Protein AF-A0A5S3YL09-F1 (afdb_monomer_lite)

Structure (mmCIF, N/CA/C/O backbone):
data_AF-A0A5S3YL09-F1
#
_entry.id   AF-A0A5S3YL09-F1
#
loop_
_atom_site.group_PDB
_atom_site.id
_atom_site.type_symbol
_atom_site.label_atom_id
_atom_site.label_alt_id
_atom_site.label_comp_id
_atom_site.label_asym_id
_atom_site.label_entity_id
_atom_site.label_seq_id
_atom_site.pdbx_PDB_ins_code
_atom_site.Cartn_x
_atom_site.Cartn_y
_atom_site.Cartn_z
_atom_site.occupancy
_atom_site.B_iso_or_equiv
_atom_site.auth_seq_id
_atom_site.auth_comp_id
_atom_site.auth_asym_id
_atom_site.auth_atom_id
_atom_site.pdbx_PDB_model_num
ATOM 1 N N . GLY A 1 1 ? 34.427 -1.001 -56.779 1.00 74.75 1 GLY A N 1
ATOM 2 C CA . GLY A 1 1 ? 32.995 -0.641 -56.770 1.00 74.75 1 GLY A CA 1
ATOM 3 C C . GLY A 1 1 ? 32.194 -1.539 -55.844 1.00 74.75 1 GLY A C 1
ATOM 4 O O . GLY A 1 1 ? 31.907 -1.128 -54.732 1.00 74.75 1 GLY A O 1
ATOM 5 N N . ALA A 1 2 ? 31.888 -2.770 -56.269 1.00 88.94 2 ALA A N 1
ATOM 6 C CA . ALA A 1 2 ? 30.985 -3.687 -55.558 1.00 88.94 2 ALA A CA 1
ATOM 7 C C . ALA A 1 2 ? 31.378 -3.998 -54.098 1.00 88.94 2 ALA A C 1
ATOM 9 O O . ALA A 1 2 ? 30.552 -3.843 -53.210 1.00 88.94 2 ALA A O 1
ATOM 10 N N . ILE A 1 3 ? 32.646 -4.337 -53.829 1.00 89.50 3 ILE A N 1
ATOM 11 C CA . ILE A 1 3 ? 33.122 -4.682 -52.472 1.00 89.50 3 ILE A CA 1
ATOM 12 C C . ILE A 1 3 ? 32.898 -3.528 -51.481 1.00 89.50 3 ILE A C 1
ATOM 14 O O . ILE A 1 3 ? 32.436 -3.752 -50.367 1.00 89.50 3 ILE A O 1
ATOM 18 N N . ALA A 1 4 ? 33.160 -2.285 -51.895 1.00 90.75 4 ALA A N 1
ATOM 19 C CA . ALA A 1 4 ? 32.954 -1.110 -51.048 1.00 90.75 4 ALA A CA 1
ATOM 20 C C . ALA A 1 4 ? 31.468 -0.902 -50.692 1.00 90.75 4 ALA A C 1
ATOM 22 O O . ALA A 1 4 ? 31.147 -0.564 -49.554 1.00 90.75 4 ALA A O 1
ATOM 23 N N . ILE A 1 5 ? 30.558 -1.163 -51.640 1.00 91.62 5 ILE A N 1
ATOM 24 C CA . ILE A 1 5 ? 29.104 -1.100 -51.418 1.00 91.62 5 ILE A CA 1
ATOM 25 C C . ILE A 1 5 ? 28.663 -2.208 -50.450 1.00 91.62 5 ILE A C 1
ATOM 27 O O . ILE A 1 5 ? 27.920 -1.939 -49.507 1.00 91.62 5 ILE A O 1
ATOM 31 N N . THR A 1 6 ? 29.159 -3.435 -50.634 1.00 93.56 6 THR A N 1
ATOM 32 C CA . THR A 1 6 ? 28.847 -4.576 -49.761 1.00 93.56 6 THR A CA 1
ATOM 33 C C . THR A 1 6 ? 29.330 -4.351 -48.327 1.00 93.56 6 THR A C 1
ATOM 35 O O . THR A 1 6 ? 28.574 -4.588 -47.388 1.00 93.56 6 THR A O 1
ATOM 38 N N . VAL A 1 7 ? 30.549 -3.834 -48.140 1.00 93.94 7 VAL A N 1
ATOM 39 C CA . VAL A 1 7 ? 31.095 -3.515 -46.808 1.00 93.94 7 VAL A CA 1
ATOM 40 C C . VAL A 1 7 ? 30.283 -2.405 -46.134 1.00 93.94 7 VAL A C 1
ATOM 42 O O . VAL A 1 7 ? 29.923 -2.535 -44.966 1.00 93.94 7 VAL A O 1
ATOM 45 N N . GLY A 1 8 ? 29.924 -1.347 -46.867 1.00 91.88 8 GLY A N 1
ATOM 46 C CA . GLY A 1 8 ? 29.081 -0.273 -46.337 1.00 91.88 8 GLY A CA 1
ATOM 47 C C . GLY A 1 8 ? 27.697 -0.757 -45.887 1.00 91.88 8 GLY A C 1
ATOM 48 O O . GLY A 1 8 ? 27.205 -0.334 -44.840 1.00 91.88 8 GLY A O 1
ATOM 49 N N . LEU A 1 9 ? 27.081 -1.679 -46.634 1.00 92.31 9 LEU A N 1
ATOM 50 C CA . LEU A 1 9 ? 25.798 -2.284 -46.265 1.00 92.31 9 LEU A CA 1
ATOM 51 C C . LEU A 1 9 ? 25.922 -3.191 -45.031 1.00 92.31 9 LEU A C 1
ATOM 53 O O . LEU A 1 9 ? 25.087 -3.109 -44.131 1.00 92.31 9 LEU A O 1
ATOM 57 N N . ALA A 1 10 ? 26.980 -4.004 -44.958 1.00 92.62 10 ALA A N 1
ATOM 58 C CA . ALA A 1 10 ? 27.242 -4.878 -43.816 1.00 92.62 10 ALA A CA 1
ATOM 59 C C . ALA A 1 10 ? 27.425 -4.084 -42.511 1.00 92.62 10 ALA A C 1
ATOM 61 O O . ALA A 1 10 ? 26.873 -4.457 -41.476 1.00 92.62 10 ALA A O 1
ATOM 62 N N . LEU A 1 11 ? 28.131 -2.951 -42.564 1.00 92.38 11 LEU A N 1
ATOM 63 C CA . LEU A 1 11 ? 28.315 -2.072 -41.406 1.00 92.38 11 LEU A CA 1
ATOM 64 C C . LEU A 1 11 ? 26.998 -1.437 -40.935 1.00 92.38 11 LEU A C 1
ATOM 66 O O . LEU A 1 11 ? 26.744 -1.394 -39.732 1.00 92.38 11 LEU A O 1
ATOM 70 N N . ARG A 1 12 ? 26.124 -1.001 -41.856 1.00 91.75 12 ARG A N 1
ATOM 71 C CA . ARG A 1 12 ? 24.790 -0.483 -41.490 1.00 91.75 12 ARG A CA 1
ATOM 72 C C . ARG A 1 12 ? 23.913 -1.552 -40.846 1.00 91.75 12 ARG A C 1
ATOM 74 O O . ARG A 1 12 ? 23.262 -1.270 -39.846 1.00 91.75 12 ARG A O 1
ATOM 81 N N . LEU A 1 13 ? 23.907 -2.766 -41.399 1.00 90.81 13 LEU A N 1
ATOM 82 C CA . LEU A 1 13 ? 23.154 -3.891 -40.840 1.00 90.81 13 LEU A CA 1
ATOM 83 C C . LEU A 1 13 ? 23.637 -4.245 -39.431 1.00 90.81 13 LEU A C 1
ATOM 85 O O . LEU A 1 13 ? 22.812 -4.443 -38.545 1.00 90.81 13 LEU A O 1
ATOM 89 N N . ASN A 1 14 ? 24.953 -4.258 -39.205 1.00 88.94 14 ASN A N 1
ATOM 90 C CA . ASN A 1 14 ? 25.517 -4.501 -37.878 1.00 88.94 14 ASN A CA 1
ATOM 91 C C . ASN A 1 14 ? 25.096 -3.406 -36.879 1.00 88.94 14 ASN A C 1
ATOM 93 O O 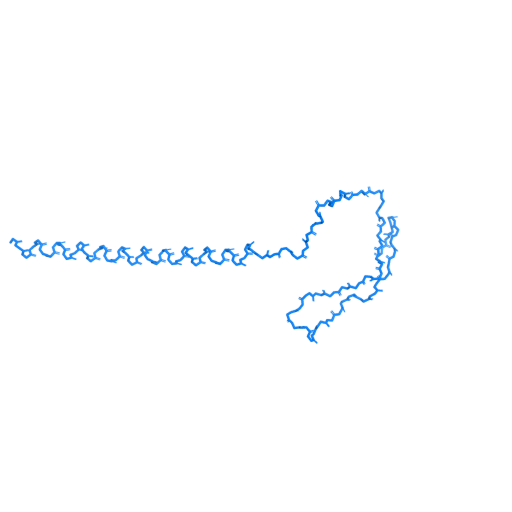. ASN A 1 14 ? 24.618 -3.714 -35.790 1.00 88.94 14 ASN A O 1
ATOM 97 N N . GLY A 1 15 ? 25.159 -2.132 -37.282 1.00 87.25 15 GLY A N 1
ATOM 98 C CA . GLY A 1 15 ? 24.674 -1.021 -36.458 1.00 87.25 15 GLY A CA 1
ATOM 99 C C . GLY A 1 15 ? 23.190 -1.143 -36.088 1.00 87.25 15 GLY A C 1
ATOM 100 O O . GLY A 1 15 ? 22.829 -0.953 -34.928 1.00 87.25 15 GLY A O 1
ATOM 101 N N . MET A 1 16 ? 22.333 -1.528 -37.041 1.00 91.88 16 MET A N 1
ATOM 102 C CA . MET A 1 16 ? 20.907 -1.758 -36.773 1.00 91.88 16 MET A CA 1
ATOM 103 C C . MET A 1 16 ? 20.670 -2.969 -35.865 1.00 91.88 16 MET A C 1
ATOM 105 O O . MET A 1 16 ? 19.814 -2.899 -34.992 1.00 91.88 16 MET A O 1
ATOM 109 N N . ALA A 1 17 ? 21.434 -4.055 -36.016 1.00 90.06 17 ALA A N 1
ATOM 110 C CA . ALA A 1 17 ? 21.318 -5.229 -35.150 1.00 90.06 17 ALA A CA 1
ATOM 111 C C . ALA A 1 17 ? 21.657 -4.903 -33.687 1.00 90.06 17 ALA A C 1
ATOM 113 O O . ALA A 1 17 ? 20.956 -5.349 -32.780 1.00 90.06 17 ALA A O 1
ATOM 114 N N . GLN A 1 18 ? 22.690 -4.083 -33.460 1.00 88.44 18 GLN A N 1
ATOM 115 C CA . GLN A 1 18 ? 23.010 -3.580 -32.124 1.00 88.44 18 GLN A CA 1
ATOM 116 C C . GLN A 1 18 ? 21.863 -2.729 -31.571 1.00 88.44 18 GLN A C 1
ATOM 118 O O . GLN A 1 18 ? 21.408 -2.985 -30.462 1.00 88.44 18 GLN A O 1
ATOM 123 N N . TRP A 1 19 ? 21.338 -1.773 -32.347 1.00 90.19 19 TRP A N 1
ATOM 124 C CA . TRP A 1 19 ? 20.205 -0.943 -31.917 1.00 90.19 19 TRP A CA 1
ATOM 125 C C . TRP A 1 19 ? 18.961 -1.775 -31.556 1.00 90.19 19 TRP A C 1
ATOM 127 O O . TRP A 1 19 ? 18.363 -1.553 -30.508 1.00 90.19 19 TRP A O 1
ATOM 137 N N . ILE A 1 20 ? 18.629 -2.796 -32.356 1.00 92.50 20 ILE A N 1
ATOM 138 C CA . ILE A 1 20 ? 17.505 -3.710 -32.088 1.00 92.50 20 ILE A CA 1
ATOM 139 C C . ILE A 1 20 ? 17.690 -4.457 -30.759 1.00 92.50 20 ILE A C 1
ATOM 141 O O . ILE A 1 20 ? 16.723 -4.639 -30.023 1.00 92.50 20 ILE A O 1
ATOM 145 N N . MET A 1 21 ? 18.913 -4.877 -30.421 1.00 92.19 21 MET A N 1
ATOM 146 C CA . MET A 1 21 ? 19.190 -5.536 -29.140 1.00 92.19 21 MET A CA 1
ATOM 147 C C . MET A 1 21 ? 18.883 -4.619 -27.946 1.00 92.19 21 MET A C 1
ATOM 149 O O . MET A 1 21 ? 18.274 -5.067 -26.970 1.00 92.19 21 MET A O 1
ATOM 153 N N . TRP A 1 22 ? 19.265 -3.341 -28.033 1.00 88.81 22 TRP A N 1
ATOM 154 C CA . TRP A 1 22 ? 18.955 -2.346 -27.002 1.00 88.81 22 TRP A CA 1
ATOM 155 C C . TRP A 1 22 ? 17.449 -2.092 -26.887 1.00 88.81 22 TRP A C 1
ATOM 157 O O . TRP A 1 22 ? 16.926 -2.061 -25.775 1.00 88.81 22 TRP A O 1
ATOM 167 N N . GLU A 1 23 ? 16.743 -2.006 -28.013 1.00 95.31 23 GLU A N 1
ATOM 168 C CA . GLU A 1 23 ? 15.292 -1.789 -28.036 1.00 95.31 23 GLU A CA 1
ATOM 169 C C . GLU A 1 23 ? 14.522 -2.960 -27.405 1.00 95.31 23 GLU A C 1
ATOM 171 O O . GLU A 1 23 ? 13.646 -2.762 -26.565 1.00 95.31 23 GLU A O 1
ATOM 176 N N . ILE A 1 24 ? 14.890 -4.201 -27.747 1.00 94.62 24 ILE A N 1
ATOM 177 C CA . ILE A 1 24 ? 14.291 -5.407 -27.156 1.00 94.62 24 ILE A CA 1
ATOM 178 C C . ILE A 1 24 ? 14.544 -5.450 -25.644 1.00 94.62 24 ILE A C 1
ATOM 180 O O . ILE A 1 24 ? 13.646 -5.802 -24.880 1.00 94.62 24 ILE A O 1
ATOM 184 N N . SER A 1 25 ? 15.744 -5.069 -25.202 1.00 93.31 25 SER A N 1
ATOM 185 C CA . SER A 1 25 ? 16.086 -5.037 -23.775 1.00 93.31 25 SER A CA 1
ATOM 186 C C . SER A 1 25 ? 15.224 -4.023 -23.017 1.00 93.31 25 SER A C 1
ATOM 188 O O . SER A 1 25 ? 14.622 -4.375 -22.003 1.00 93.31 25 SER A O 1
ATOM 190 N N . GLY A 1 26 ? 15.082 -2.804 -23.551 1.00 95.44 26 GLY A N 1
ATOM 191 C CA . GLY A 1 26 ? 14.214 -1.775 -22.972 1.00 95.44 26 GLY A CA 1
ATOM 192 C C . GLY A 1 26 ? 12.736 -2.178 -22.965 1.00 95.44 26 GLY A C 1
ATOM 193 O O . GLY A 1 26 ? 12.026 -1.930 -21.991 1.00 95.44 26 GLY A O 1
ATOM 194 N N . LEU A 1 27 ? 12.262 -2.863 -24.010 1.00 96.19 27 LEU A N 1
ATOM 195 C CA . LEU A 1 27 ? 10.902 -3.402 -24.049 1.00 96.19 27 LEU A CA 1
ATOM 196 C C . LEU A 1 27 ? 10.656 -4.387 -22.896 1.00 96.19 27 LEU A C 1
ATOM 198 O O . LEU A 1 27 ? 9.652 -4.264 -22.193 1.00 96.19 27 LEU A O 1
ATOM 202 N N . PHE A 1 28 ? 11.563 -5.343 -22.680 1.00 95.56 28 PHE A N 1
ATOM 203 C CA . PHE A 1 28 ? 11.423 -6.319 -21.597 1.00 95.56 28 PHE A CA 1
ATOM 204 C C . PHE A 1 28 ? 11.523 -5.682 -20.206 1.00 95.56 28 PHE A C 1
ATOM 206 O O . PHE A 1 28 ? 10.761 -6.067 -19.320 1.00 95.56 28 PHE A O 1
ATOM 213 N N . GLU A 1 29 ? 12.389 -4.685 -20.015 1.00 95.75 29 GLU A N 1
ATOM 214 C CA . GLU A 1 29 ? 12.480 -3.924 -18.760 1.00 95.75 29 GLU A CA 1
ATOM 215 C C . GLU A 1 29 ? 11.174 -3.178 -18.446 1.00 95.75 29 GLU A C 1
ATOM 217 O O . GLU A 1 29 ? 10.655 -3.253 -17.328 1.00 95.75 29 GLU A O 1
ATOM 222 N N . ASN A 1 30 ? 10.593 -2.513 -19.447 1.00 94.62 30 ASN A N 1
ATOM 223 C CA . ASN A 1 30 ? 9.324 -1.804 -19.300 1.00 94.62 30 ASN A CA 1
ATOM 224 C C . ASN A 1 30 ? 8.171 -2.764 -18.978 1.00 94.62 30 ASN A C 1
ATOM 226 O O . ASN A 1 30 ? 7.365 -2.484 -18.090 1.00 94.62 30 ASN A O 1
ATOM 230 N N . ILE A 1 31 ? 8.106 -3.917 -19.653 1.00 94.81 31 ILE A N 1
ATOM 231 C CA . ILE A 1 31 ? 7.105 -4.954 -19.359 1.00 94.81 31 ILE A CA 1
ATOM 232 C C . ILE A 1 31 ? 7.269 -5.472 -17.926 1.00 94.81 31 ILE A C 1
ATOM 234 O O . ILE A 1 31 ? 6.274 -5.582 -17.209 1.00 94.81 31 ILE A O 1
ATOM 238 N N . GLY A 1 32 ? 8.503 -5.752 -17.497 1.00 92.62 32 GLY A N 1
ATOM 239 C CA . GLY A 1 32 ? 8.799 -6.177 -16.127 1.00 92.62 32 GLY A CA 1
ATOM 240 C C . GLY A 1 32 ? 8.335 -5.146 -15.099 1.00 92.62 32 GLY A C 1
ATOM 241 O O . GLY A 1 32 ? 7.610 -5.480 -14.165 1.00 92.62 32 GLY A O 1
ATOM 242 N N . THR A 1 33 ? 8.646 -3.873 -15.339 1.00 94.00 33 THR A N 1
ATOM 243 C CA . THR A 1 33 ? 8.250 -2.760 -14.465 1.00 94.00 33 THR A CA 1
ATOM 244 C C . THR A 1 33 ? 6.731 -2.633 -14.345 1.00 94.00 33 THR A C 1
ATOM 246 O O . THR A 1 33 ? 6.205 -2.459 -13.245 1.00 94.00 33 THR A O 1
ATOM 249 N N . VAL A 1 34 ? 5.997 -2.748 -15.456 1.00 93.19 34 VAL A N 1
ATOM 250 C CA . VAL A 1 34 ? 4.526 -2.708 -15.441 1.00 93.19 34 VAL A CA 1
ATOM 251 C C . VAL A 1 34 ? 3.953 -3.913 -14.694 1.00 93.19 34 VAL A C 1
ATOM 253 O O . VAL A 1 34 ? 3.033 -3.747 -13.891 1.00 93.19 34 VAL A O 1
ATOM 256 N N . ALA A 1 35 ? 4.496 -5.112 -14.917 1.00 90.50 35 ALA A N 1
ATOM 257 C CA . ALA A 1 35 ? 4.055 -6.323 -14.230 1.00 90.50 35 ALA A CA 1
ATOM 258 C C . ALA A 1 35 ? 4.262 -6.229 -12.706 1.00 90.50 35 ALA A C 1
ATOM 260 O O . ALA A 1 35 ? 3.354 -6.550 -11.934 1.00 90.50 35 ALA A O 1
ATOM 261 N N . ASP A 1 36 ? 5.413 -5.723 -12.264 1.00 87.12 36 ASP A N 1
ATOM 262 C CA . ASP A 1 36 ?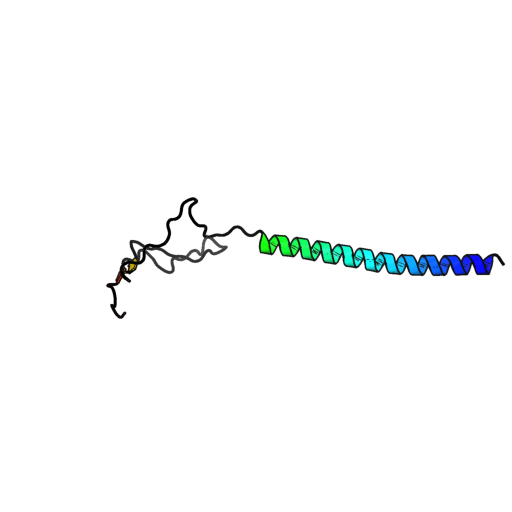 5.715 -5.508 -10.845 1.00 87.12 36 ASP A CA 1
ATOM 263 C C . ASP A 1 36 ? 4.860 -4.395 -10.228 1.00 87.12 36 ASP A C 1
ATOM 265 O O . ASP A 1 36 ? 4.344 -4.531 -9.109 1.00 87.12 36 ASP A O 1
ATOM 269 N N . GLY A 1 37 ? 4.641 -3.314 -10.982 1.00 88.62 37 GLY A N 1
ATOM 270 C CA . GLY A 1 37 ? 3.737 -2.232 -10.605 1.00 88.62 37 GLY A CA 1
ATOM 271 C C . GLY A 1 37 ? 2.316 -2.742 -10.377 1.00 88.62 37 GLY A C 1
ATOM 272 O O . GLY A 1 37 ? 1.719 -2.459 -9.338 1.00 88.62 37 GLY A O 1
ATOM 273 N N . MET A 1 38 ? 1.799 -3.571 -11.286 1.00 89.81 38 MET A N 1
ATOM 274 C CA . MET A 1 38 ? 0.481 -4.195 -11.154 1.00 89.81 38 MET A CA 1
ATOM 275 C C . MET A 1 38 ? 0.402 -5.098 -9.914 1.00 89.81 38 MET A C 1
ATOM 277 O O . MET A 1 38 ? -0.518 -4.961 -9.114 1.00 89.81 38 MET A O 1
ATOM 281 N N . ASN A 1 39 ? 1.397 -5.957 -9.673 1.00 86.06 39 ASN A N 1
ATOM 282 C CA . ASN A 1 39 ? 1.434 -6.814 -8.476 1.00 86.06 39 ASN A CA 1
ATOM 283 C C . ASN A 1 39 ? 1.433 -6.029 -7.149 1.00 86.06 39 ASN A C 1
ATOM 285 O O . ASN A 1 39 ? 0.981 -6.538 -6.115 1.00 86.06 39 ASN A O 1
ATOM 289 N N . THR A 1 40 ? 1.952 -4.803 -7.161 1.00 85.06 40 THR A N 1
ATOM 290 C CA . THR A 1 40 ? 2.004 -3.932 -5.981 1.00 85.06 40 THR A CA 1
ATOM 291 C C . THR A 1 40 ? 0.715 -3.129 -5.815 1.00 85.06 40 THR A C 1
ATOM 293 O O . THR A 1 40 ? 0.164 -3.079 -4.716 1.00 85.06 40 THR A O 1
ATOM 296 N N . LEU A 1 41 ? 0.211 -2.535 -6.899 1.00 84.62 41 LEU A N 1
ATOM 297 C CA . LEU A 1 41 ? -0.933 -1.618 -6.884 1.00 84.62 41 LEU A CA 1
ATOM 298 C C . LEU A 1 41 ? -2.292 -2.326 -6.914 1.00 84.62 41 LEU A C 1
ATOM 300 O O . LEU A 1 41 ? -3.286 -1.747 -6.487 1.00 84.62 41 LEU A O 1
ATOM 304 N N . SER A 1 42 ? -2.360 -3.568 -7.391 1.00 83.88 42 SER A N 1
ATOM 305 C CA . SER A 1 42 ? -3.618 -4.319 -7.511 1.00 83.88 42 SER A CA 1
ATOM 306 C C . SER A 1 42 ? -3.961 -5.154 -6.277 1.00 83.88 42 SER A C 1
ATOM 308 O O . SER A 1 42 ? -4.870 -5.983 -6.333 1.00 83.88 42 SER A O 1
ATOM 310 N N . ARG A 1 43 ? -3.254 -4.977 -5.153 1.00 81.88 43 ARG A N 1
ATOM 311 C CA . ARG A 1 43 ? -3.596 -5.697 -3.922 1.00 81.88 43 ARG A CA 1
ATOM 312 C C . ARG A 1 43 ? -4.948 -5.207 -3.391 1.00 81.88 43 ARG A C 1
ATOM 314 O O . ARG A 1 43 ? -5.115 -3.999 -3.227 1.00 81.88 43 ARG A O 1
ATOM 321 N N . PRO A 1 44 ? -5.900 -6.113 -3.106 1.00 82.31 44 PRO A N 1
ATOM 322 C CA . PRO A 1 44 ? -7.182 -5.716 -2.549 1.00 82.31 44 PRO A CA 1
ATOM 323 C C . PRO A 1 44 ? -6.974 -5.056 -1.184 1.00 82.31 44 PRO A C 1
ATOM 325 O O . PRO A 1 44 ? -6.137 -5.488 -0.389 1.00 82.31 44 PRO A O 1
ATOM 328 N N . LEU A 1 45 ? -7.747 -4.005 -0.922 1.00 83.00 45 LEU A N 1
ATOM 329 C CA . LEU A 1 45 ? -7.791 -3.360 0.384 1.00 83.00 45 LEU A CA 1
ATOM 330 C C . LEU A 1 45 ? -8.400 -4.333 1.399 1.00 83.00 45 LEU A C 1
ATOM 332 O O . LEU A 1 45 ? -9.506 -4.831 1.205 1.00 83.00 45 LEU A O 1
ATOM 336 N N . ASP A 1 46 ? -7.675 -4.591 2.486 1.00 84.81 46 ASP A N 1
ATOM 337 C CA . ASP A 1 46 ? -8.137 -5.474 3.564 1.00 84.81 46 ASP A CA 1
ATOM 338 C C . ASP A 1 46 ? -9.257 -4.844 4.410 1.00 84.81 46 ASP A C 1
ATOM 340 O O . ASP A 1 46 ? -10.042 -5.562 5.029 1.00 84.81 46 ASP A O 1
ATOM 344 N N . ILE A 1 47 ? -9.314 -3.510 4.458 1.00 87.62 47 ILE A N 1
ATOM 345 C CA . ILE A 1 47 ? -10.305 -2.730 5.200 1.00 87.62 47 ILE A CA 1
ATOM 346 C C . ILE A 1 47 ? -10.925 -1.750 4.211 1.00 87.62 47 ILE A C 1
ATOM 348 O O . ILE A 1 47 ? -10.228 -0.904 3.654 1.00 87.62 47 ILE A O 1
ATOM 352 N N . VAL A 1 48 ? -12.224 -1.898 3.980 1.00 92.25 48 VAL A N 1
ATOM 353 C CA . VAL A 1 48 ? -13.004 -1.059 3.070 1.00 92.25 48 VAL A CA 1
ATOM 354 C C . VAL A 1 48 ? -14.216 -0.512 3.801 1.00 92.25 48 VAL A C 1
ATOM 356 O O . VAL A 1 48 ? -14.784 -1.184 4.667 1.00 92.25 48 VAL A O 1
ATOM 359 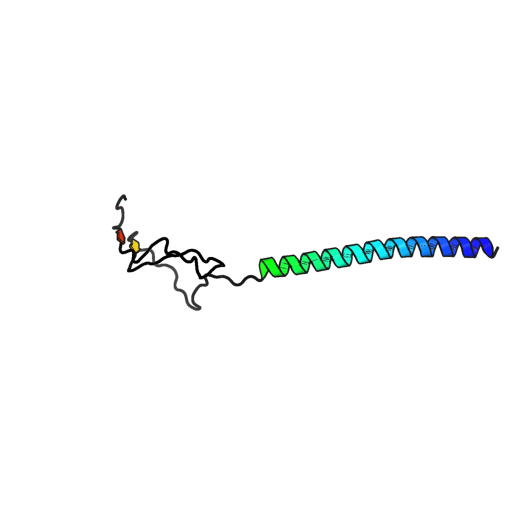N N . ASP A 1 49 ? -14.620 0.696 3.431 1.00 91.56 49 ASP A N 1
ATOM 360 C CA . ASP A 1 49 ? -15.866 1.267 3.916 1.00 91.56 49 ASP A CA 1
ATOM 361 C C . ASP A 1 49 ? -17.063 0.469 3.391 1.00 91.56 49 ASP A C 1
ATOM 363 O O . ASP A 1 49 ? -17.042 -0.135 2.313 1.00 91.56 49 ASP A O 1
ATOM 367 N N . GLN A 1 50 ? -18.148 0.489 4.156 1.00 92.25 50 GLN A N 1
ATOM 368 C CA . GLN A 1 50 ? -19.438 0.022 3.663 1.00 92.25 50 GLN A CA 1
ATOM 369 C C . GLN A 1 50 ? -19.947 0.982 2.576 1.00 92.25 50 GLN A C 1
ATOM 371 O O . GLN A 1 50 ? -19.679 2.180 2.634 1.00 92.25 50 GLN A O 1
ATOM 376 N N . GLN A 1 51 ? -20.727 0.482 1.609 1.00 90.44 51 GLN A N 1
ATOM 377 C CA . GLN A 1 51 ? -21.213 1.272 0.458 1.00 90.44 51 GLN A CA 1
ATOM 378 C C . GLN A 1 51 ? -21.889 2.600 0.835 1.00 90.44 51 GLN A C 1
ATOM 380 O O . GLN A 1 51 ? -21.855 3.549 0.059 1.00 90.44 51 GLN A O 1
ATOM 385 N N . THR A 1 52 ? -22.494 2.673 2.018 1.00 92.31 52 THR A N 1
ATOM 386 C CA . THR A 1 52 ? -23.148 3.872 2.549 1.00 92.31 52 THR A CA 1
ATOM 387 C C . THR A 1 52 ? -22.655 4.178 3.962 1.00 92.31 52 THR A C 1
ATOM 389 O O . THR A 1 52 ? -23.461 4.409 4.865 1.00 92.31 52 THR A O 1
ATOM 392 N N . ALA A 1 53 ? -21.340 4.104 4.186 1.00 93.38 53 ALA A N 1
ATOM 393 C CA . ALA A 1 53 ? -20.745 4.442 5.474 1.00 93.38 53 ALA A CA 1
ATOM 394 C C . ALA A 1 53 ? -21.079 5.906 5.843 1.00 93.38 53 ALA A C 1
ATOM 396 O O . ALA A 1 53 ? -20.734 6.821 5.089 1.00 93.38 53 ALA A O 1
ATOM 397 N N . PRO A 1 54 ? -21.778 6.157 6.964 1.00 91.81 54 PRO A N 1
ATOM 398 C CA . PRO A 1 54 ? -22.049 7.516 7.407 1.00 91.81 54 PRO A CA 1
ATOM 399 C C . PRO A 1 54 ? -20.754 8.183 7.878 1.00 91.81 54 PRO A C 1
ATOM 401 O O . PRO A 1 54 ? -19.818 7.514 8.319 1.00 91.81 54 PRO A O 1
ATOM 404 N N . GLN A 1 55 ? -20.711 9.517 7.843 1.00 92.31 55 GLN A N 1
ATOM 405 C CA . GLN A 1 55 ? -19.633 10.236 8.516 1.00 92.31 55 GLN A CA 1
ATOM 406 C C . GLN A 1 55 ? -19.665 9.955 10.019 1.00 92.31 55 GLN A C 1
ATOM 408 O O . GLN A 1 55 ? -20.732 9.832 10.624 1.00 92.31 55 GLN A O 1
ATOM 413 N N . LEU A 1 56 ? -18.480 9.874 10.620 1.00 91.00 56 LEU A N 1
ATOM 414 C CA . LEU A 1 56 ? -18.345 9.697 12.057 1.00 91.00 56 LEU A CA 1
ATOM 415 C C . LEU A 1 56 ? -18.901 10.929 12.791 1.00 91.00 56 LEU A C 1
ATOM 417 O O . LEU A 1 56 ? -18.314 12.008 12.740 1.00 91.00 56 LEU A O 1
ATOM 421 N N . ASP A 1 57 ? -20.020 10.754 13.492 1.00 88.50 57 ASP A N 1
ATOM 422 C CA . ASP A 1 57 ? -20.633 11.784 14.337 1.00 88.50 57 ASP A CA 1
ATOM 423 C C . ASP A 1 57 ? -19.917 11.842 15.697 1.00 88.50 57 ASP A C 1
ATOM 425 O O . ASP A 1 57 ? -20.208 11.083 16.628 1.00 88.50 57 ASP A O 1
ATOM 429 N N . PHE A 1 58 ? -18.915 12.715 15.797 1.00 86.69 58 PHE A N 1
ATOM 430 C CA . PHE A 1 58 ? -18.109 12.875 17.004 1.00 86.69 58 PHE A CA 1
ATOM 431 C C . PHE A 1 58 ? -18.795 13.804 18.019 1.00 86.69 58 PHE A C 1
ATOM 433 O O . PHE A 1 58 ? -18.759 15.025 17.879 1.00 86.69 58 PHE A O 1
ATOM 440 N N . LYS A 1 59 ? -19.386 13.227 19.076 1.00 85.25 59 LYS A N 1
ATOM 441 C CA . LYS A 1 59 ? -20.065 13.992 20.149 1.00 85.25 59 LYS A CA 1
ATOM 442 C C . LYS A 1 59 ? -19.262 14.112 21.436 1.00 85.25 59 LYS A C 1
ATOM 444 O O . LYS A 1 59 ? -19.220 15.171 22.051 1.00 85.25 59 LYS A O 1
ATOM 449 N N . ALA A 1 60 ? -18.663 13.013 21.874 1.00 82.50 60 ALA A N 1
ATOM 450 C CA . ALA A 1 60 ? -17.885 12.935 23.100 1.00 82.50 60 ALA A CA 1
ATOM 451 C C . ALA A 1 60 ? -16.797 11.877 22.913 1.00 82.50 60 ALA A C 1
ATOM 453 O O . ALA A 1 60 ? -17.063 10.833 22.323 1.00 82.50 60 ALA A O 1
ATOM 454 N N . GLY A 1 61 ? -15.589 12.128 23.424 1.00 89.62 61 GLY A N 1
ATOM 455 C CA . GLY A 1 61 ? -14.429 11.231 23.302 1.00 89.62 61 GLY A CA 1
ATOM 456 C C . GLY A 1 61 ? -14.516 9.962 24.157 1.00 89.62 61 GLY A C 1
ATOM 457 O O . GLY A 1 61 ? -13.541 9.600 24.806 1.00 89.62 61 GLY A O 1
ATOM 458 N N . LYS A 1 62 ? -15.690 9.330 24.221 1.00 92.62 62 LYS A N 1
ATOM 459 C CA . LYS A 1 62 ? -15.897 8.036 24.869 1.00 92.62 62 LYS A CA 1
ATOM 460 C C . LYS A 1 62 ? -15.325 6.939 23.970 1.00 92.62 62 LYS A C 1
ATOM 462 O O . LYS A 1 62 ? -15.574 6.953 22.766 1.00 92.62 62 LYS A O 1
ATOM 467 N N . ILE 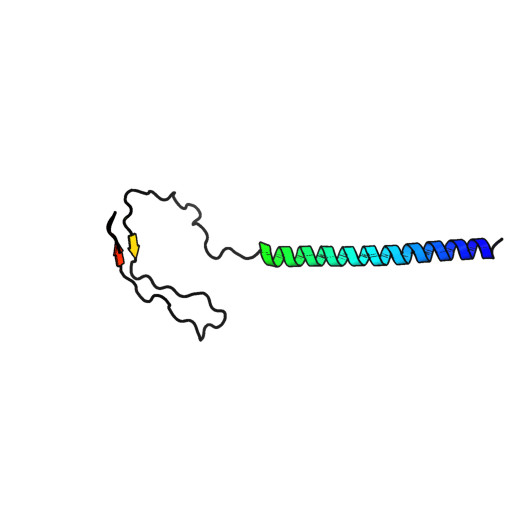A 1 63 ? -14.603 5.986 24.553 1.00 92.88 63 ILE A N 1
ATOM 468 C CA . ILE A 1 63 ? -14.068 4.825 23.833 1.00 92.88 63 ILE A CA 1
ATOM 469 C C . ILE A 1 63 ? -14.561 3.563 24.536 1.00 92.88 63 ILE A C 1
ATOM 471 O O . ILE A 1 63 ? -14.376 3.414 25.743 1.00 92.88 63 ILE A O 1
ATOM 475 N N . ASP A 1 64 ? -15.178 2.660 23.779 1.00 94.62 64 ASP A N 1
ATOM 476 C CA . ASP A 1 64 ? -15.639 1.364 24.267 1.00 94.62 64 ASP A CA 1
ATOM 477 C C . ASP A 1 64 ? -15.020 0.244 23.424 1.00 94.62 64 ASP A C 1
ATOM 479 O O . ASP A 1 64 ? -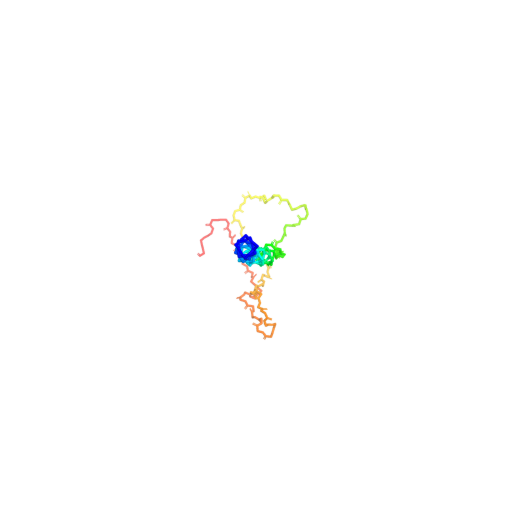15.199 0.190 22.207 1.00 94.62 64 ASP A O 1
ATOM 483 N N . PHE A 1 65 ? -14.313 -0.667 24.084 1.00 96.31 65 PHE A N 1
ATOM 484 C CA . PHE A 1 65 ? -13.958 -1.976 23.547 1.00 96.31 65 PHE A CA 1
ATOM 485 C C . PHE A 1 65 ? -14.985 -2.982 24.066 1.00 96.31 65 PHE A C 1
ATOM 487 O O . PHE A 1 65 ? -15.184 -3.076 25.278 1.00 96.31 65 PHE A O 1
ATOM 494 N N . CYS A 1 66 ? -15.631 -3.717 23.162 1.00 96.56 66 CYS A N 1
ATOM 495 C CA . CYS A 1 66 ? -16.726 -4.634 23.480 1.00 96.56 66 CYS A CA 1
ATOM 496 C C . CYS A 1 66 ? -16.403 -6.023 22.923 1.00 96.56 66 CYS A C 1
ATOM 498 O O . CYS A 1 66 ? -16.536 -6.246 21.720 1.00 96.56 66 CYS A O 1
ATOM 500 N N . ASN A 1 67 ? -15.997 -6.949 23.795 1.00 96.44 67 ASN A N 1
ATOM 501 C CA . ASN A 1 67 ? -15.559 -8.305 23.442 1.00 96.44 67 ASN A CA 1
ATOM 502 C C . ASN A 1 67 ? -14.541 -8.326 22.284 1.00 96.44 67 ASN A C 1
ATOM 504 O O . ASN A 1 67 ? -14.598 -9.166 21.382 1.00 96.44 67 ASN A O 1
ATOM 508 N N . THR A 1 68 ? -13.614 -7.369 22.280 1.00 95.31 68 THR A N 1
ATOM 509 C CA . THR A 1 68 ? -12.694 -7.167 21.162 1.00 95.31 68 THR A CA 1
ATOM 510 C C . THR A 1 68 ? -11.576 -8.204 21.199 1.00 95.31 68 THR A C 1
ATOM 512 O O . THR A 1 68 ? -10.841 -8.306 22.178 1.00 95.31 68 THR A O 1
ATOM 515 N N . THR A 1 69 ? -11.407 -8.941 20.103 1.00 94.88 69 THR A N 1
ATOM 516 C CA . THR A 1 69 ? -10.302 -9.891 19.900 1.00 94.88 69 THR A CA 1
ATOM 517 C C . THR A 1 69 ? -9.496 -9.460 18.683 1.00 94.88 69 THR A C 1
ATOM 519 O O . THR A 1 69 ? -10.067 -9.081 17.660 1.00 94.88 69 THR A O 1
ATOM 522 N N . PHE A 1 70 ? -8.169 -9.493 18.783 1.00 93.19 70 PHE A N 1
ATOM 523 C CA . PHE A 1 70 ? -7.273 -9.048 17.720 1.00 93.19 70 PHE A CA 1
ATOM 524 C C . PHE A 1 70 ? -6.092 -10.000 17.545 1.00 93.19 70 PHE A C 1
ATOM 526 O O . PHE A 1 70 ? -5.419 -10.375 18.506 1.00 93.19 70 PHE A O 1
ATOM 533 N N . ALA A 1 71 ? -5.796 -10.323 16.288 1.00 92.69 71 ALA A N 1
ATOM 534 C CA . ALA A 1 71 ? -4.617 -11.067 15.876 1.00 92.69 71 ALA A CA 1
ATOM 535 C C . ALA A 1 71 ? -4.079 -10.493 14.559 1.00 92.69 71 ALA A C 1
ATOM 537 O O . ALA A 1 71 ? -4.845 -10.140 13.661 1.00 92.69 71 ALA A O 1
ATOM 538 N N . TYR A 1 72 ? -2.755 -10.450 14.406 1.00 89.56 72 TYR A N 1
ATOM 539 C CA . TYR A 1 72 ? -2.149 -10.121 13.117 1.00 89.56 72 TYR A CA 1
ATOM 540 C C . TYR A 1 72 ? -2.375 -11.255 12.110 1.00 89.56 72 TYR A C 1
ATOM 542 O O . TYR A 1 72 ? -2.193 -12.432 12.439 1.00 89.56 72 TYR A O 1
ATOM 550 N N . LYS A 1 73 ? -2.697 -10.911 10.855 1.00 82.88 73 LYS A N 1
ATOM 551 C CA . LYS A 1 73 ? -2.719 -11.886 9.755 1.00 82.88 73 LYS A CA 1
ATOM 552 C C . LYS A 1 73 ? -1.319 -12.490 9.594 1.00 82.88 73 LYS A C 1
ATOM 554 O O . LYS A 1 73 ? -0.366 -11.800 9.238 1.00 82.88 73 LYS A O 1
ATOM 559 N N . ARG A 1 74 ? -1.193 -13.791 9.859 1.00 82.19 74 ARG A N 1
ATOM 560 C CA . ARG A 1 74 ? 0.026 -14.581 9.642 1.00 82.19 74 ARG A CA 1
ATOM 561 C C . ARG A 1 74 ? -0.206 -15.554 8.493 1.00 82.19 74 ARG A C 1
ATOM 563 O O . ARG A 1 74 ? -1.301 -16.083 8.351 1.00 82.19 74 ARG A O 1
ATOM 570 N N . LYS A 1 75 ? 0.832 -15.797 7.685 1.00 75.50 75 LYS A N 1
ATOM 571 C CA . LYS A 1 75 ? 0.777 -16.767 6.574 1.00 75.50 75 LYS A CA 1
ATOM 572 C C . LYS A 1 75 ? 0.596 -18.210 7.059 1.00 75.50 75 LYS A C 1
ATOM 574 O O . LYS A 1 75 ? 0.056 -19.030 6.330 1.00 75.50 75 LYS A O 1
ATOM 579 N N . ASP A 1 76 ? 1.059 -18.502 8.272 1.00 79.75 76 ASP A N 1
ATOM 580 C CA . ASP A 1 76 ? 0.931 -19.809 8.909 1.00 79.75 76 ASP A CA 1
ATOM 581 C C . ASP A 1 76 ? -0.259 -19.804 9.877 1.00 79.75 76 ASP A C 1
ATOM 583 O O . ASP A 1 76 ? -0.188 -19.228 10.968 1.00 79.75 76 ASP A O 1
ATOM 587 N N . ALA A 1 77 ? -1.355 -20.438 9.454 1.00 67.75 77 ALA A N 1
ATOM 588 C CA . ALA A 1 77 ? -2.580 -20.556 10.241 1.00 67.75 77 ALA A CA 1
ATOM 589 C C . ALA A 1 77 ? -2.368 -21.347 11.544 1.00 67.75 77 ALA A C 1
ATOM 591 O O . ALA A 1 77 ? -3.029 -21.065 12.539 1.00 67.75 77 ALA A O 1
ATOM 592 N N . ALA A 1 78 ? -1.395 -22.267 11.593 1.00 71.38 78 ALA A N 1
ATOM 593 C CA . ALA A 1 78 ? -1.104 -23.060 12.791 1.00 71.38 78 ALA A CA 1
ATOM 594 C C . ALA A 1 78 ? -0.405 -22.250 13.900 1.00 71.38 78 ALA A C 1
ATOM 596 O O . ALA A 1 78 ? -0.244 -22.734 15.018 1.00 71.38 78 ALA A O 1
ATOM 597 N N . ARG A 1 79 ? 0.017 -21.012 13.606 1.00 70.56 79 ARG A N 1
ATOM 598 C CA . ARG A 1 79 ? 0.689 -20.096 14.544 1.00 70.56 79 ARG A CA 1
ATOM 599 C C . ARG A 1 79 ? -0.061 -18.779 14.733 1.00 70.56 79 ARG A C 1
ATOM 601 O O . ARG A 1 79 ? 0.545 -17.778 15.150 1.00 70.56 79 ARG A O 1
ATOM 608 N N . GLN A 1 80 ? -1.351 -18.747 14.399 1.00 76.00 80 GLN A N 1
ATOM 609 C CA . GLN A 1 80 ? -2.207 -17.633 14.785 1.00 76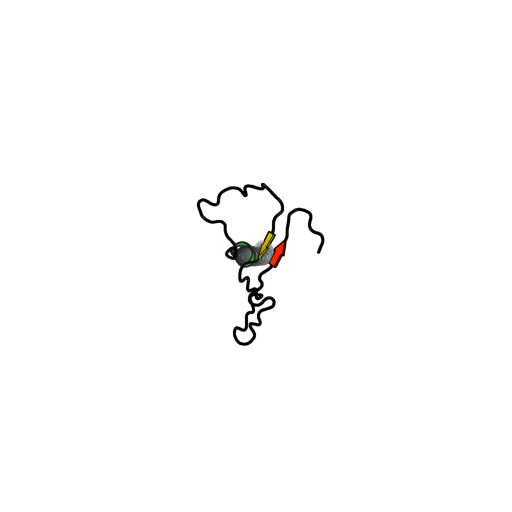.00 80 GLN A CA 1
ATOM 610 C C . GLN A 1 80 ? -2.327 -17.605 16.309 1.00 76.00 80 GLN A C 1
ATOM 612 O O . GLN A 1 80 ? -2.741 -18.572 16.937 1.00 76.00 80 GLN A O 1
ATOM 617 N N . HIS A 1 81 ? -1.910 -16.488 16.896 1.00 87.38 81 HIS A N 1
ATOM 618 C CA . HIS A 1 81 ? -2.022 -16.225 18.320 1.00 87.38 81 HIS A CA 1
ATOM 619 C C . HIS A 1 81 ? -2.706 -14.875 18.491 1.00 87.38 81 HIS A C 1
ATOM 621 O O . HIS A 1 81 ? -2.290 -13.892 17.866 1.00 87.38 81 HIS A O 1
ATOM 627 N N . ASN A 1 82 ? -3.757 -14.851 19.306 1.00 91.38 82 ASN A N 1
ATOM 628 C CA . ASN A 1 82 ? -4.464 -13.626 19.647 1.00 91.38 82 ASN A CA 1
ATOM 629 C C . ASN A 1 82 ? -3.529 -12.745 20.478 1.00 91.38 82 ASN A C 1
ATOM 631 O O . ASN A 1 82 ? -2.969 -13.190 21.473 1.00 91.38 82 ASN A O 1
ATOM 635 N N . VAL A 1 83 ? -3.344 -11.501 20.045 1.00 93.56 83 VAL A N 1
ATOM 636 C CA . VAL A 1 83 ? -2.604 -10.485 20.806 1.00 93.56 83 VAL A CA 1
ATOM 637 C C . VAL A 1 83 ? -3.517 -9.870 21.861 1.00 93.56 83 VAL A C 1
ATOM 639 O O . VAL A 1 83 ? -3.086 -9.593 22.975 1.00 93.56 83 VAL A O 1
ATOM 642 N N . ILE A 1 84 ? -4.784 -9.674 21.504 1.00 95.25 84 ILE A N 1
ATOM 643 C CA . ILE A 1 84 ? -5.844 -9.265 22.419 1.00 95.25 84 ILE A CA 1
ATOM 644 C C . ILE A 1 84 ? -6.908 -10.348 22.358 1.00 95.25 84 ILE A C 1
ATOM 646 O O . ILE A 1 84 ? -7.339 -10.705 21.260 1.00 95.25 84 ILE A O 1
ATOM 650 N N . ASP A 1 85 ? -7.333 -10.837 23.516 1.00 94.94 85 ASP A N 1
ATOM 651 C CA . ASP A 1 85 ? -8.374 -11.852 23.631 1.00 94.94 85 ASP A CA 1
ATOM 652 C C . ASP A 1 85 ? -9.506 -11.330 24.519 1.00 94.94 85 ASP A C 1
ATOM 654 O O . ASP A 1 85 ? -9.287 -10.998 25.684 1.00 94.94 85 ASP A O 1
ATOM 658 N N . ASN A 1 86 ? -10.702 -11.206 23.938 1.00 95.88 86 ASN A N 1
ATOM 659 C CA . ASN A 1 86 ? -11.936 -10.785 24.609 1.00 95.88 86 ASN A CA 1
ATOM 660 C C . ASN A 1 86 ? -11.824 -9.524 25.505 1.00 95.88 86 ASN A C 1
ATOM 662 O O . ASN A 1 86 ? -12.313 -9.491 26.639 1.00 95.88 86 ASN A O 1
ATOM 666 N N . LEU A 1 87 ? -11.192 -8.462 25.002 1.00 96.44 87 LEU A N 1
ATOM 667 C CA . LEU A 1 87 ? -11.041 -7.209 25.739 1.00 96.44 87 LEU A CA 1
ATOM 668 C C . LEU A 1 87 ? -12.377 -6.470 25.862 1.00 96.44 87 LEU A C 1
ATOM 670 O O . LEU A 1 87 ? -13.021 -6.145 24.864 1.00 96.44 87 LEU A O 1
ATOM 674 N N . ASN A 1 88 ? -12.727 -6.136 27.102 1.00 96.88 88 ASN A N 1
ATOM 675 C CA . ASN A 1 88 ? -13.806 -5.220 27.440 1.00 96.88 88 ASN A CA 1
ATOM 676 C C . ASN A 1 88 ? -13.223 -4.056 28.239 1.00 96.88 88 ASN A C 1
ATOM 678 O O . ASN A 1 88 ? -12.664 -4.262 29.316 1.00 96.88 88 ASN A O 1
ATOM 682 N N . LEU A 1 89 ? -13.316 -2.845 27.695 1.00 95.50 89 LEU A N 1
ATOM 683 C CA . LEU A 1 89 ? -12.750 -1.647 28.309 1.00 95.50 89 LEU A CA 1
ATOM 684 C C . LEU A 1 89 ? -13.620 -0.439 27.987 1.00 95.50 89 LEU A C 1
ATOM 686 O O . LEU A 1 89 ? -13.933 -0.183 26.827 1.00 95.50 89 LEU A O 1
ATOM 690 N N . HIS A 1 90 ? -13.958 0.322 29.020 1.00 95.56 90 HIS A N 1
ATOM 691 C CA . HIS A 1 90 ? -14.765 1.529 28.915 1.00 95.56 90 HIS A CA 1
ATOM 692 C C . HIS A 1 90 ? -13.941 2.721 29.382 1.00 95.56 90 HIS A C 1
ATOM 694 O O . HIS A 1 90 ? -13.503 2.748 30.530 1.00 95.56 90 HIS A O 1
ATOM 700 N N . ILE A 1 91 ? -13.754 3.697 28.499 1.00 93.94 91 ILE A N 1
ATOM 701 C CA . ILE A 1 91 ? -12.973 4.908 28.751 1.00 93.94 91 ILE A CA 1
ATOM 702 C C . ILE A 1 91 ? -13.915 6.103 28.678 1.00 93.94 91 ILE A C 1
ATOM 704 O O . ILE A 1 91 ? -14.554 6.359 27.648 1.00 93.94 91 ILE A O 1
ATOM 708 N N . LYS A 1 92 ? -14.017 6.844 29.780 1.00 93.75 92 LYS A N 1
ATOM 709 C CA . LYS A 1 92 ? -14.858 8.036 29.864 1.00 93.75 92 LYS A CA 1
ATOM 710 C C . LYS A 1 92 ? -14.195 9.218 29.149 1.00 93.75 92 LYS A C 1
ATOM 712 O O . LYS A 1 92 ? -12.969 9.301 29.077 1.00 93.75 92 LYS A O 1
ATOM 717 N N . PRO A 1 93 ? -14.988 10.189 28.667 1.00 93.25 93 PRO A N 1
ATOM 718 C CA . PRO A 1 93 ? -14.437 11.408 28.088 1.00 93.25 93 PRO A CA 1
ATOM 719 C C . PRO A 1 93 ? -13.488 12.121 29.064 1.00 93.25 93 PRO A C 1
ATOM 721 O O . PRO A 1 93 ? -13.876 12.440 30.187 1.00 93.25 93 PRO A O 1
ATOM 724 N N . GLY A 1 94 ? -12.251 12.379 28.629 1.00 91.25 94 GLY A N 1
ATOM 725 C CA . GLY A 1 94 ? -11.228 13.067 29.428 1.00 91.25 94 GLY A CA 1
ATOM 726 C C . GLY A 1 94 ? -10.545 12.213 30.504 1.00 91.25 94 GLY A C 1
ATOM 727 O O . GLY A 1 94 ? -9.728 12.741 31.260 1.00 91.25 94 GLY A O 1
ATOM 728 N N . GLU A 1 95 ? -10.854 10.917 30.584 1.00 91.81 95 GLU A N 1
ATOM 729 C CA . GLU A 1 95 ? -10.182 9.979 31.484 1.00 91.81 95 GLU A CA 1
ATOM 730 C C . GLU A 1 95 ? -8.721 9.769 31.059 1.00 91.81 95 GLU A C 1
ATOM 732 O O . GLU A 1 95 ? -8.415 9.634 29.874 1.00 91.81 95 GLU A O 1
ATOM 737 N N . LYS A 1 96 ? -7.808 9.776 32.035 1.00 86.50 96 LYS A N 1
ATOM 738 C CA . LYS A 1 96 ? -6.390 9.465 31.825 1.00 86.50 96 LYS A CA 1
ATOM 739 C C . LYS A 1 96 ? -6.150 8.013 32.225 1.00 86.50 96 LYS A C 1
ATOM 741 O O . LYS A 1 96 ? -6.549 7.635 33.325 1.00 86.50 96 LYS A O 1
ATOM 746 N N . ILE A 1 97 ? -5.498 7.254 31.348 1.00 80.69 97 ILE A N 1
ATOM 747 C CA . ILE A 1 97 ? -5.152 5.835 31.521 1.00 80.69 97 ILE A CA 1
ATOM 748 C C . ILE A 1 97 ? -3.637 5.691 31.512 1.00 80.69 97 ILE A C 1
ATOM 750 O O . ILE A 1 97 ? -3.004 6.398 30.693 1.00 80.69 97 ILE A O 1
#

Secondary structure (DSSP, 8-state):
-HHHHHHHHHHHHHHHHHHHHHHHHHHHHHHHHHHHHHHHHTPPPSS---TTPPP----S--EEEEEEEE----S-GGG---SEEEEEEEE-TT---

Organism: NCBI:txid161398

Foldseek 3Di:
DVVVVVVVVVVVVVVVVVVVVVVVVVVVVVVVVVVVVCVVPVDDDPDDADPCHDPDPDDAPKDWDAQDWDWDDDPDPVPTDIPDGGDTDIDHGPDDD

pLDDT: mean 89.8, std 6.02, range [67.75, 96.88]

Radius of gyration: 31.76 Å; chains: 1; bounding box: 56×37×89 Å

Sequence (97 aa):
GAIAITVGLALRLNGMAQWIMWEISGLFENIGTVADGMNTLSRPLDIVDQQTAPQLDFKAGKIDFCNTTFAYKRKDAARQHNVIDNLNLHIKPGEKI